Protein AF-A0A3D1IV56-F1 (afdb_monomer)

Mean predicted aligned error: 5.35 Å

Structure (mmCIF, N/CA/C/O backbone):
data_AF-A0A3D1IV56-F1
#
_entry.id   AF-A0A3D1IV56-F1
#
loop_
_atom_site.group_PDB
_atom_site.id
_atom_site.type_symbol
_atom_site.label_atom_id
_atom_site.label_alt_id
_atom_site.label_comp_id
_atom_site.label_asym_id
_atom_site.label_entity_id
_atom_site.label_seq_id
_atom_site.pdbx_PDB_ins_code
_atom_site.Cartn_x
_atom_site.Cartn_y
_atom_site.Cartn_z
_atom_site.occupancy
_atom_site.B_iso_or_equiv
_atom_site.auth_seq_id
_atom_site.auth_comp_id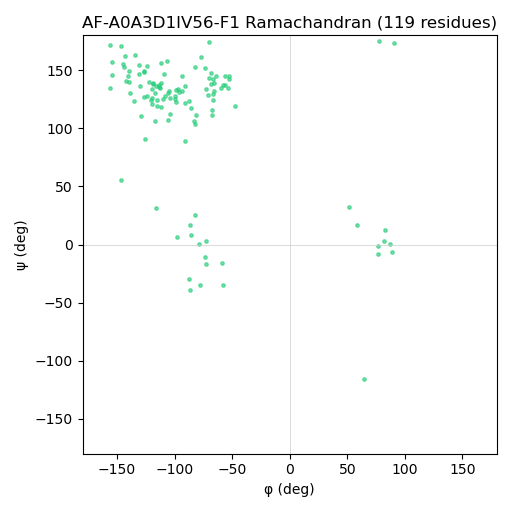
_atom_site.auth_asym_id
_atom_site.auth_atom_id
_atom_site.pdbx_PDB_model_num
ATOM 1 N N . MET A 1 1 ? -11.682 -3.516 -6.345 1.00 72.88 1 MET A N 1
ATOM 2 C CA . MET A 1 1 ? -12.094 -2.778 -7.559 1.00 72.88 1 MET A CA 1
ATOM 3 C C . MET A 1 1 ? -10.956 -1.843 -7.933 1.00 72.88 1 MET A C 1
ATOM 5 O O . MET A 1 1 ? -10.402 -1.213 -7.036 1.00 72.88 1 MET A O 1
ATOM 9 N N . GLU A 1 2 ? -10.577 -1.783 -9.209 1.00 82.88 2 GLU A N 1
ATOM 10 C CA . GLU A 1 2 ? -9.562 -0.844 -9.704 1.00 82.88 2 GLU A CA 1
ATOM 11 C C . GLU A 1 2 ? -10.246 0.288 -10.474 1.00 82.88 2 GLU A C 1
ATOM 13 O O . GLU A 1 2 ? -11.123 0.043 -11.303 1.00 82.88 2 GLU A O 1
ATOM 18 N N . ILE A 1 3 ? -9.869 1.526 -10.168 1.00 87.44 3 ILE A N 1
ATOM 19 C CA . ILE A 1 3 ? -10.359 2.738 -10.822 1.00 87.44 3 ILE A CA 1
ATOM 20 C C . ILE A 1 3 ? -9.190 3.367 -11.574 1.00 87.44 3 ILE A C 1
ATOM 22 O O . ILE A 1 3 ? -8.098 3.513 -11.026 1.00 87.44 3 ILE A O 1
ATOM 26 N N . ARG A 1 4 ? -9.438 3.790 -12.815 1.00 86.62 4 ARG A N 1
ATOM 27 C CA . ARG A 1 4 ? -8.467 4.509 -13.641 1.00 86.62 4 ARG A CA 1
ATOM 28 C C . ARG A 1 4 ? -8.864 5.977 -13.781 1.00 86.62 4 ARG A C 1
ATOM 30 O O . ARG A 1 4 ? -9.973 6.285 -14.209 1.00 86.62 4 ARG A O 1
ATOM 37 N N . SER A 1 5 ? -7.931 6.872 -13.473 1.00 85.69 5 SER A N 1
ATOM 38 C CA . SER A 1 5 ? -8.038 8.322 -13.654 1.00 85.69 5 SER A CA 1
ATOM 39 C C . SER A 1 5 ? -6.842 8.811 -14.473 1.00 85.69 5 SER A C 1
ATOM 41 O O . SER A 1 5 ? -5.762 9.078 -13.947 1.00 85.69 5 SER A O 1
ATOM 43 N N . GLY A 1 6 ? -6.993 8.841 -15.800 1.00 87.12 6 GLY A N 1
ATOM 44 C CA . GLY A 1 6 ? -5.877 9.108 -16.713 1.00 87.12 6 GLY A CA 1
ATOM 45 C C . GLY A 1 6 ? -4.812 8.005 -16.655 1.00 87.12 6 GLY A C 1
ATOM 46 O O . GLY A 1 6 ? -5.090 6.862 -17.027 1.00 87.12 6 GLY A O 1
ATOM 47 N N . SER A 1 7 ? -3.601 8.361 -16.215 1.00 85.62 7 SER A N 1
ATOM 48 C CA . SER A 1 7 ? -2.475 7.446 -15.955 1.00 85.62 7 SER A CA 1
ATOM 49 C C . SER A 1 7 ? -2.328 7.052 -14.476 1.00 85.62 7 SER A C 1
ATOM 51 O O . SER A 1 7 ? -1.354 6.397 -14.098 1.00 85.62 7 SER A O 1
ATOM 53 N N . ILE A 1 8 ? -3.278 7.459 -13.631 1.00 89.25 8 ILE A N 1
ATOM 54 C CA . ILE A 1 8 ? -3.345 7.069 -12.224 1.00 89.25 8 ILE A CA 1
ATOM 55 C C . ILE A 1 8 ? -4.307 5.895 -12.071 1.00 89.25 8 ILE A C 1
ATOM 57 O O . ILE A 1 8 ? -5.429 5.915 -12.582 1.00 89.25 8 ILE A O 1
ATOM 61 N N . TYR A 1 9 ? -3.862 4.899 -11.324 1.00 90.19 9 TYR A N 1
ATOM 62 C CA . TYR A 1 9 ? -4.594 3.703 -10.957 1.00 90.19 9 TYR A CA 1
ATOM 63 C C . TYR A 1 9 ? -4.834 3.713 -9.454 1.00 90.19 9 TYR A C 1
ATOM 65 O O . TYR A 1 9 ? -3.953 4.074 -8.672 1.00 90.19 9 TYR A O 1
ATOM 73 N N . ILE A 1 10 ? -6.048 3.348 -9.057 1.00 93.00 10 ILE A N 1
ATOM 74 C CA . ILE A 1 10 ? -6.488 3.338 -7.666 1.00 93.00 10 ILE A CA 1
ATOM 75 C C . ILE A 1 10 ? -7.101 1.972 -7.388 1.00 93.00 10 ILE A C 1
ATOM 77 O O . ILE A 1 10 ? -8.186 1.657 -7.880 1.00 93.00 10 ILE A O 1
ATOM 81 N N . ARG A 1 11 ? -6.424 1.165 -6.573 1.00 91.56 11 ARG A N 1
ATOM 82 C CA . ARG A 1 11 ? -6.941 -0.111 -6.079 1.00 91.56 11 ARG A CA 1
ATOM 83 C C . ARG A 1 11 ? -7.381 0.054 -4.634 1.00 91.56 11 ARG A C 1
ATOM 85 O O . ARG A 1 11 ? -6.556 0.256 -3.751 1.00 91.56 11 ARG A O 1
ATOM 92 N N . GLN A 1 12 ? -8.682 -0.039 -4.401 1.00 92.62 12 GLN A N 1
ATOM 93 C CA . GLN A 1 12 ? -9.279 0.139 -3.077 1.00 92.62 12 GLN A CA 1
ATOM 94 C C . GLN A 1 12 ? -9.749 -1.185 -2.474 1.00 92.62 12 GLN A C 1
ATOM 96 O O . GLN A 1 12 ? -10.027 -2.140 -3.208 1.00 92.62 12 GLN A O 1
ATOM 101 N N . ALA A 1 13 ? -9.871 -1.217 -1.145 1.00 91.31 13 ALA A N 1
ATOM 102 C CA . ALA A 1 13 ? -10.592 -2.281 -0.454 1.00 91.31 13 ALA A CA 1
ATOM 103 C C . ALA A 1 13 ? -12.032 -2.382 -0.993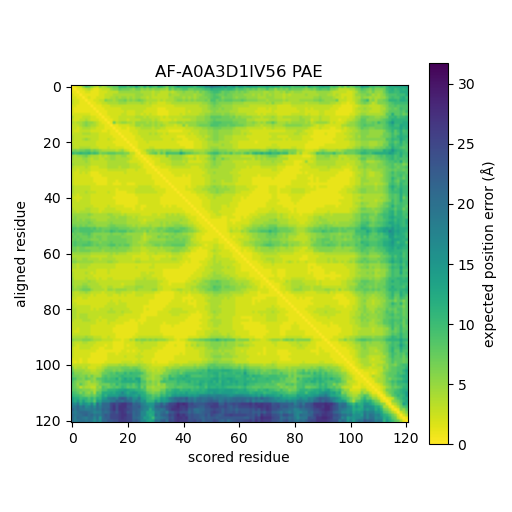 1.00 91.31 13 ALA A C 1
ATOM 105 O O . ALA A 1 13 ? -12.692 -1.368 -1.217 1.00 91.31 13 ALA A O 1
ATOM 106 N N . ASP A 1 14 ? -12.520 -3.605 -1.212 1.00 87.38 14 ASP A N 1
ATOM 107 C CA . ASP A 1 14 ? -13.845 -3.833 -1.814 1.00 87.38 14 ASP A CA 1
ATOM 108 C C . ASP A 1 14 ? -15.013 -3.516 -0.865 1.00 87.38 14 ASP A C 1
ATOM 110 O O . ASP A 1 14 ? -16.154 -3.378 -1.297 1.00 87.38 14 ASP A O 1
ATOM 114 N N . HIS A 1 15 ? -14.734 -3.421 0.432 1.00 92.75 15 HIS A N 1
ATOM 115 C CA . HIS A 1 15 ? -15.684 -3.134 1.501 1.00 92.75 15 HIS A CA 1
ATOM 116 C C . HIS A 1 15 ? -14.937 -2.525 2.697 1.00 92.75 15 HIS A C 1
ATOM 118 O O . HIS A 1 15 ? -13.703 -2.480 2.715 1.00 92.75 15 HIS A O 1
ATOM 124 N N . LEU A 1 16 ? -15.686 -2.050 3.697 1.00 95.88 16 LEU A N 1
ATOM 125 C CA . LEU A 1 16 ? -15.105 -1.686 4.987 1.00 95.88 16 LEU A CA 1
ATOM 126 C C . LEU A 1 16 ? -14.570 -2.938 5.675 1.00 95.88 16 LEU A C 1
ATOM 128 O O . LEU A 1 16 ? -15.256 -3.951 5.756 1.00 95.88 16 LEU A O 1
ATOM 132 N N . LEU A 1 17 ? -13.345 -2.840 6.163 1.00 97.19 17 LEU A N 1
ATOM 133 C CA . LEU A 1 17 ? -12.614 -3.928 6.785 1.00 97.19 17 LEU A CA 1
ATOM 134 C C . LEU A 1 17 ? -12.819 -3.885 8.295 1.00 97.19 17 LEU A C 1
ATOM 136 O O . LEU A 1 17 ? -12.878 -2.804 8.882 1.00 97.19 17 LEU A O 1
ATOM 140 N N . ASP A 1 18 ? -12.884 -5.057 8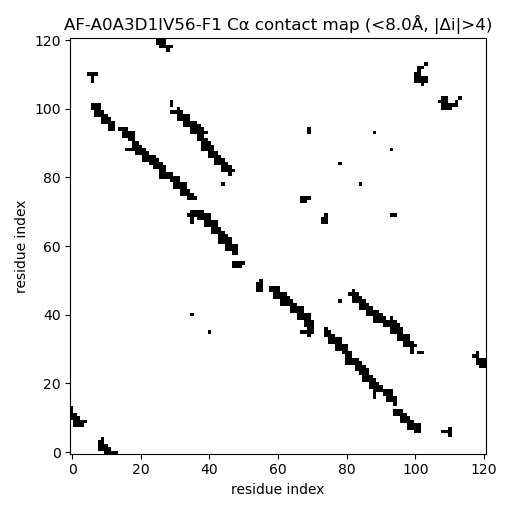.915 1.00 98.00 18 ASP A N 1
ATOM 141 C CA . ASP A 1 18 ? -13.039 -5.187 10.360 1.00 98.00 18 ASP A CA 1
ATOM 142 C C . ASP A 1 18 ? -11.704 -5.051 11.101 1.00 98.00 18 ASP A C 1
ATOM 144 O O . ASP A 1 18 ? -10.631 -5.374 10.585 1.00 98.00 18 ASP A O 1
ATOM 148 N N . THR A 1 19 ? -11.765 -4.602 12.356 1.00 98.31 19 THR A N 1
ATOM 149 C CA . THR A 1 19 ? -10.590 -4.553 13.236 1.00 98.31 19 THR A CA 1
ATOM 150 C C . THR A 1 19 ? -9.902 -5.918 13.323 1.00 98.31 19 THR A C 1
ATOM 152 O O . THR A 1 19 ? -10.548 -6.949 13.490 1.00 98.31 19 THR A O 1
ATOM 155 N N . GLY A 1 20 ? -8.575 -5.918 13.219 1.00 97.94 20 GLY A N 1
ATOM 156 C CA . GLY A 1 20 ? -7.748 -7.116 13.128 1.00 97.94 20 GLY A CA 1
ATOM 157 C C . GLY A 1 20 ? -7.529 -7.613 11.699 1.00 97.94 20 GLY A C 1
ATOM 158 O O . GLY A 1 20 ? -6.723 -8.520 11.511 1.00 97.94 20 GLY A O 1
ATOM 159 N N . HIS A 1 21 ? -8.184 -7.029 10.686 1.00 97.81 21 HIS A N 1
ATOM 160 C CA . HIS A 1 21 ? -7.924 -7.380 9.292 1.00 97.81 21 HIS A CA 1
ATOM 161 C C . HIS A 1 21 ? -6.460 -7.114 8.920 1.00 97.81 21 HIS A C 1
ATOM 163 O O . HIS A 1 21 ? -5.908 -6.046 9.208 1.00 97.81 21 HIS A O 1
ATOM 169 N N . VAL A 1 22 ? -5.852 -8.086 8.236 1.00 97.00 22 VAL A N 1
ATOM 170 C CA . VAL A 1 22 ? -4.473 -8.020 7.755 1.00 97.00 22 VAL A CA 1
ATOM 171 C C . VAL A 1 22 ? -4.466 -8.142 6.240 1.00 97.00 22 VAL A C 1
ATOM 173 O O . VAL A 1 22 ? -4.886 -9.154 5.680 1.00 97.00 22 VAL A O 1
ATOM 176 N N . VAL A 1 23 ? -3.923 -7.124 5.580 1.00 93.44 23 VAL A N 1
ATOM 177 C CA . VAL A 1 23 ? -3.487 -7.234 4.190 1.00 93.44 23 VAL A CA 1
ATOM 178 C C . VAL A 1 23 ? -2.104 -7.861 4.223 1.00 93.44 23 VAL A C 1
ATOM 180 O O . VAL A 1 23 ? -1.130 -7.208 4.610 1.00 93.44 23 VAL A O 1
ATOM 183 N N . ASN A 1 24 ? -2.050 -9.150 3.886 1.00 89.25 24 ASN A N 1
ATOM 184 C CA . ASN A 1 24 ? -0.824 -9.937 3.951 1.00 89.25 24 ASN A CA 1
ATOM 185 C C . ASN A 1 24 ? 0.296 -9.296 3.128 1.00 89.25 24 ASN A C 1
ATOM 187 O O . ASN A 1 24 ? 0.054 -8.704 2.072 1.00 89.25 24 ASN A O 1
ATOM 191 N N . GLY A 1 25 ? 1.517 -9.444 3.645 1.00 82.69 25 GLY A N 1
ATOM 192 C CA . GLY A 1 25 ? 2.727 -8.900 3.052 1.00 82.69 25 GLY A CA 1
ATOM 193 C C . GLY A 1 25 ? 2.817 -9.189 1.559 1.00 82.69 25 GLY A C 1
ATOM 194 O O . GLY A 1 25 ? 2.886 -10.353 1.172 1.00 82.69 25 GLY A O 1
ATOM 195 N N . HIS A 1 26 ? 2.857 -8.134 0.748 1.00 86.69 26 HIS A N 1
ATOM 196 C CA . HIS A 1 26 ? 3.094 -8.219 -0.692 1.00 86.69 26 HIS A CA 1
ATOM 197 C C . HIS A 1 26 ? 4.110 -7.163 -1.144 1.00 86.69 26 HIS A C 1
ATOM 199 O O . HIS A 1 26 ? 4.419 -6.217 -0.408 1.00 86.69 26 HIS A O 1
ATOM 205 N N . LYS A 1 27 ? 4.667 -7.352 -2.343 1.00 88.06 27 LYS A N 1
ATOM 206 C CA . LYS A 1 27 ? 5.658 -6.465 -2.957 1.00 88.06 27 LYS A CA 1
ATOM 207 C C . LYS A 1 27 ? 5.203 -6.047 -4.354 1.00 88.06 27 LYS A C 1
ATOM 209 O O . LYS A 1 27 ? 4.536 -6.797 -5.062 1.00 88.06 27 LYS A O 1
ATOM 214 N N . HIS A 1 28 ? 5.600 -4.845 -4.753 1.00 84.62 28 HIS A N 1
ATOM 215 C CA . HIS A 1 28 ? 5.430 -4.341 -6.112 1.00 84.62 28 HIS A CA 1
ATOM 216 C C . HIS A 1 28 ? 6.781 -3.934 -6.679 1.00 84.62 28 HIS A C 1
ATOM 218 O O . HIS A 1 28 ? 7.667 -3.526 -5.935 1.00 84.62 28 HIS A O 1
ATOM 224 N N . ASN A 1 29 ? 6.909 -3.971 -7.998 1.00 83.06 29 ASN A N 1
ATOM 225 C CA . ASN A 1 29 ? 8.051 -3.427 -8.733 1.00 83.06 29 ASN A CA 1
ATOM 226 C C . ASN A 1 29 ? 7.880 -1.929 -9.066 1.00 83.06 29 ASN A C 1
ATOM 228 O O . ASN A 1 29 ? 8.545 -1.405 -9.956 1.00 83.06 29 ASN A O 1
ATOM 232 N N . PHE A 1 30 ? 6.950 -1.246 -8.398 1.00 84.62 30 PHE A N 1
ATOM 233 C CA . PHE A 1 30 ? 6.684 0.178 -8.556 1.00 84.62 30 PHE A CA 1
ATOM 234 C C . PHE A 1 30 ? 6.414 0.825 -7.200 1.00 84.62 30 PHE A C 1
ATOM 236 O O . PHE A 1 30 ? 5.846 0.203 -6.298 1.00 84.62 30 PHE A O 1
ATOM 243 N N . ASP A 1 31 ? 6.781 2.100 -7.088 1.00 90.56 31 ASP A N 1
ATOM 244 C CA . ASP A 1 31 ? 6.369 2.931 -5.965 1.00 90.56 31 ASP A CA 1
ATOM 245 C C . ASP A 1 31 ? 4.860 3.156 -6.015 1.00 90.56 31 ASP A C 1
ATOM 247 O O . ASP A 1 31 ? 4.277 3.384 -7.082 1.00 90.56 31 ASP A O 1
ATOM 251 N N . HIS A 1 32 ? 4.224 3.171 -4.850 1.00 93.69 32 HIS A N 1
ATOM 252 C CA . HIS A 1 32 ? 2.831 3.574 -4.742 1.00 93.69 32 HIS A CA 1
ATOM 253 C C . HIS A 1 32 ? 2.569 4.314 -3.437 1.00 93.69 32 HIS A C 1
ATOM 255 O O . HIS A 1 32 ? 3.265 4.152 -2.438 1.00 93.69 32 HIS A O 1
ATOM 261 N N . THR A 1 33 ? 1.530 5.140 -3.440 1.00 96.94 33 THR A N 1
ATOM 262 C CA . THR A 1 33 ? 1.033 5.769 -2.218 1.00 96.94 33 THR A CA 1
ATOM 263 C C . THR A 1 33 ? -0.175 5.001 -1.724 1.00 96.94 33 THR A C 1
ATOM 265 O O . THR A 1 33 ? -1.150 4.848 -2.453 1.00 96.94 33 THR A O 1
ATOM 268 N N . THR A 1 34 ? -0.149 4.558 -0.474 1.00 97.19 34 THR A N 1
ATOM 269 C CA . THR A 1 34 ? -1.354 4.071 0.195 1.00 97.19 34 THR A CA 1
ATOM 270 C C . THR A 1 34 ? -2.026 5.224 0.927 1.00 97.19 34 THR A C 1
ATOM 272 O O . THR A 1 34 ? -1.421 5.870 1.782 1.00 97.19 34 THR A O 1
ATOM 275 N N . PHE A 1 35 ? -3.281 5.483 0.581 1.00 97.94 35 PHE A N 1
ATOM 276 C CA . PHE A 1 35 ? -4.185 6.357 1.315 1.00 97.94 35 PHE A CA 1
ATOM 277 C C . PHE A 1 35 ? -5.019 5.532 2.297 1.00 97.94 35 PHE A C 1
ATOM 279 O O . PHE A 1 35 ? -5.607 4.521 1.915 1.00 97.94 35 PHE A O 1
ATOM 286 N N . PHE A 1 36 ? -5.113 5.983 3.544 1.00 98.19 36 PHE A N 1
ATOM 287 C CA . PHE A 1 36 ? -5.927 5.372 4.592 1.00 98.19 36 PHE A CA 1
ATOM 288 C C . PHE A 1 36 ? -7.163 6.241 4.842 1.00 98.19 36 PHE A C 1
ATOM 290 O O . PHE A 1 36 ? -7.082 7.314 5.437 1.00 98.19 36 PHE A O 1
ATOM 297 N N . GLY A 1 37 ? -8.335 5.789 4.399 1.00 97.88 37 GLY A N 1
ATOM 298 C CA . GLY A 1 37 ? -9.563 6.584 4.494 1.00 97.88 37 GLY A CA 1
ATOM 299 C C . GLY A 1 37 ? -10.180 6.587 5.893 1.00 97.88 37 GLY A C 1
ATOM 300 O O . GLY A 1 37 ? -10.718 7.600 6.330 1.00 97.88 37 GLY A O 1
ATOM 301 N N . GLN A 1 38 ? -10.072 5.474 6.619 1.00 98.19 38 GLN A N 1
ATOM 302 C CA . GLN A 1 38 ? -10.702 5.285 7.929 1.00 98.19 38 GLN A CA 1
ATOM 303 C C . GLN A 1 38 ? -9.940 4.250 8.763 1.00 98.19 38 GLN A C 1
ATOM 305 O O . GLN A 1 38 ? -9.263 3.401 8.191 1.00 98.19 38 GLN A O 1
ATOM 310 N N . GLY A 1 39 ? -10.081 4.292 10.091 1.00 98.12 39 GLY A N 1
ATOM 311 C CA . GLY A 1 39 ? -9.506 3.315 11.026 1.00 98.12 39 GLY A CA 1
ATOM 312 C C . GLY A 1 39 ? -8.110 3.692 11.529 1.00 98.12 39 GLY A C 1
ATOM 313 O O . GLY A 1 39 ? -7.526 4.682 11.088 1.00 98.12 39 GLY A O 1
ATOM 314 N N . LEU A 1 40 ? -7.572 2.934 12.486 1.00 98.62 40 LEU A N 1
ATOM 315 C CA . LEU A 1 40 ? -6.161 3.018 12.884 1.00 98.62 40 LEU A CA 1
ATOM 316 C C . LEU A 1 40 ? -5.375 1.906 12.208 1.00 98.62 40 LEU A C 1
ATOM 318 O O . LEU A 1 40 ? -5.673 0.741 12.427 1.00 98.62 40 LEU A O 1
ATOM 322 N N . TRP A 1 41 ? -4.348 2.240 11.444 1.00 98.50 41 TRP A N 1
ATOM 323 C CA . TRP A 1 41 ? -3.565 1.263 10.698 1.00 98.50 41 TRP A CA 1
ATOM 324 C C . TRP A 1 41 ? -2.154 1.170 11.238 1.00 98.50 41 TRP A C 1
ATOM 326 O O . TRP A 1 41 ? -1.512 2.195 11.435 1.00 98.50 41 TRP A O 1
ATOM 336 N N . LYS A 1 42 ? -1.649 -0.048 11.410 1.00 98.44 42 LYS A N 1
ATOM 337 C CA . LYS A 1 42 ? -0.218 -0.322 11.492 1.00 98.44 42 LYS A CA 1
ATOM 338 C C . LYS A 1 42 ? 0.271 -0.740 10.115 1.00 98.44 42 LYS A C 1
ATOM 340 O O . LYS A 1 42 ? -0.319 -1.621 9.493 1.00 98.44 42 LYS A O 1
ATOM 345 N N . VAL A 1 43 ? 1.361 -0.135 9.674 1.00 98.00 43 VAL A N 1
ATOM 346 C CA . VAL A 1 43 ? 2.060 -0.504 8.449 1.00 98.00 43 VAL A CA 1
ATOM 347 C C . VAL A 1 43 ? 3.472 -0.925 8.797 1.00 98.00 43 VAL A C 1
ATOM 349 O O . VAL A 1 43 ? 4.204 -0.173 9.439 1.00 98.00 43 VAL A O 1
ATOM 352 N N . GLU A 1 44 ? 3.848 -2.119 8.362 1.00 97.94 44 GLU A N 1
ATOM 353 C CA . GLU A 1 44 ? 5.195 -2.661 8.519 1.00 97.94 44 GLU A CA 1
ATOM 354 C C . GLU A 1 44 ? 5.817 -2.835 7.139 1.00 97.94 44 GLU A C 1
ATOM 356 O O . GLU A 1 44 ? 5.241 -3.521 6.296 1.00 97.94 44 GLU A O 1
ATOM 361 N N . CYS A 1 45 ? 6.986 -2.231 6.921 1.00 96.81 45 CYS A N 1
ATOM 362 C CA . CYS A 1 45 ? 7.750 -2.345 5.682 1.00 96.81 45 CYS A CA 1
ATOM 363 C C . CYS A 1 45 ? 9.045 -3.116 5.930 1.00 96.81 45 CYS A C 1
ATOM 365 O O . CYS A 1 45 ? 9.746 -2.884 6.921 1.00 96.81 45 CYS A O 1
ATOM 367 N N . PHE A 1 46 ? 9.393 -3.991 4.995 1.00 96.44 46 PHE A N 1
ATOM 368 C CA . PHE A 1 46 ? 10.534 -4.885 5.080 1.00 96.44 46 PHE A CA 1
ATOM 369 C C . PHE A 1 46 ? 11.381 -4.822 3.807 1.00 96.44 46 PHE A C 1
ATOM 371 O O . PHE A 1 46 ? 10.864 -4.632 2.704 1.00 96.44 46 PHE A O 1
ATOM 378 N N . GLY A 1 47 ? 12.687 -4.998 3.982 1.00 93.69 47 GLY A N 1
ATOM 379 C CA . GLY A 1 47 ? 13.666 -5.127 2.911 1.00 93.69 47 GLY A CA 1
ATOM 380 C C . GLY A 1 47 ? 14.253 -6.530 2.864 1.00 93.69 47 GLY A C 1
ATOM 381 O O . GLY A 1 47 ? 14.265 -7.241 3.873 1.00 93.69 47 GLY A O 1
ATOM 382 N N . ASP A 1 48 ? 14.753 -6.895 1.689 1.00 93.62 48 ASP A N 1
ATOM 383 C CA . ASP A 1 48 ? 15.479 -8.142 1.474 1.00 93.62 48 ASP A CA 1
ATOM 384 C C . ASP A 1 48 ? 16.854 -8.092 2.166 1.00 93.62 48 ASP A C 1
ATOM 386 O O . ASP A 1 48 ? 17.503 -7.042 2.224 1.00 93.62 48 ASP A O 1
ATOM 390 N N . VAL A 1 49 ? 17.288 -9.230 2.710 1.00 93.56 49 VAL A N 1
ATOM 391 C CA . VAL A 1 49 ? 18.637 -9.407 3.269 1.00 93.56 49 VAL A CA 1
ATOM 392 C C . VAL A 1 49 ? 19.559 -9.923 2.170 1.00 93.56 49 VAL A C 1
ATOM 394 O O . VAL A 1 49 ? 19.174 -10.816 1.419 1.00 93.56 49 VAL A O 1
ATOM 397 N N . TYR A 1 50 ? 20.772 -9.373 2.089 1.00 92.75 50 TYR A N 1
ATOM 398 C CA . TYR A 1 50 ? 21.771 -9.771 1.101 1.00 92.75 50 TYR A CA 1
ATOM 399 C C . TYR A 1 50 ? 23.010 -10.352 1.780 1.00 92.75 50 TYR A C 1
ATOM 401 O O . TYR A 1 50 ? 23.602 -9.710 2.646 1.00 92.75 50 TYR A O 1
ATOM 409 N N . GLU A 1 51 ? 23.447 -11.521 1.321 1.00 95.56 51 GLU A N 1
ATOM 410 C CA . GLU A 1 51 ? 24.726 -12.129 1.687 1.00 95.56 51 GLU A CA 1
ATOM 411 C C . GLU A 1 51 ? 25.521 -12.414 0.413 1.00 95.56 51 GLU A C 1
ATOM 413 O O . GLU A 1 51 ? 25.017 -13.013 -0.535 1.00 95.56 51 GLU A O 1
ATOM 418 N N . ASN A 1 52 ? 26.770 -11.940 0.361 1.00 94.88 52 ASN A N 1
ATOM 419 C CA . ASN A 1 52 ? 27.651 -12.082 -0.806 1.00 94.88 52 ASN A CA 1
ATOM 420 C C . ASN A 1 52 ? 27.017 -11.617 -2.137 1.00 94.88 52 ASN A C 1
ATOM 422 O O . ASN A 1 52 ? 27.307 -12.164 -3.197 1.00 94.88 52 ASN A O 1
ATOM 426 N N . GLY A 1 53 ? 26.147 -10.602 -2.082 1.00 91.69 53 GLY A N 1
ATOM 427 C CA . GLY A 1 53 ? 25.468 -10.041 -3.255 1.00 91.69 53 GLY A CA 1
ATOM 428 C C . GLY A 1 53 ? 24.229 -10.809 -3.729 1.00 91.69 53 GLY A C 1
ATOM 429 O O . GLY A 1 53 ? 23.631 -10.404 -4.721 1.00 91.69 53 GLY A O 1
ATOM 430 N N . ALA A 1 54 ? 23.811 -11.869 -3.033 1.00 91.56 54 ALA A N 1
ATOM 431 C CA . ALA A 1 54 ? 22.580 -12.605 -3.317 1.00 91.56 54 ALA A CA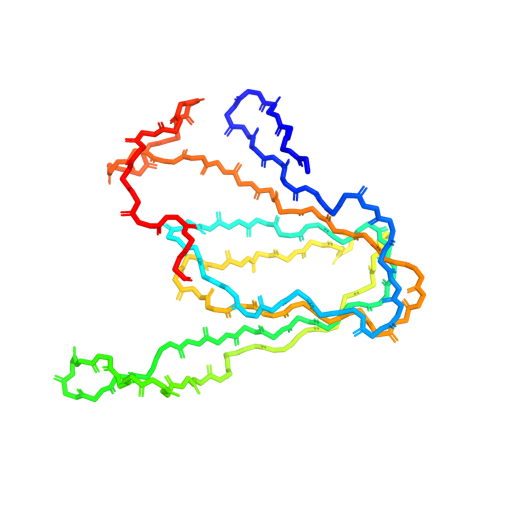 1
ATOM 432 C C . ALA A 1 54 ? 21.526 -12.363 -2.227 1.00 91.56 54 ALA A C 1
ATOM 434 O O . ALA A 1 54 ? 21.871 -12.206 -1.056 1.00 91.56 54 ALA A O 1
ATOM 435 N N . VAL A 1 55 ? 20.244 -12.351 -2.609 1.00 90.62 55 VAL A N 1
ATOM 436 C CA . VAL A 1 55 ? 19.129 -12.302 -1.650 1.00 90.62 55 VAL A CA 1
ATOM 437 C C . VAL A 1 55 ? 19.096 -13.605 -0.855 1.00 90.62 55 VAL A C 1
ATOM 439 O O . VAL A 1 55 ? 19.086 -14.690 -1.436 1.00 90.62 55 VAL A O 1
ATOM 442 N N . VAL A 1 56 ? 19.041 -13.498 0.471 1.00 94.12 56 VAL A N 1
ATOM 443 C CA . VAL A 1 56 ? 18.841 -14.642 1.361 1.00 94.12 56 VAL A CA 1
ATOM 444 C C . VAL A 1 56 ? 17.348 -14.938 1.447 1.00 94.12 56 VAL A C 1
ATOM 446 O O . VAL A 1 56 ? 16.580 -14.199 2.066 1.00 94.12 56 VAL A O 1
ATOM 449 N N . GLU A 1 57 ? 16.920 -16.019 0.800 1.00 90.31 57 GLU A N 1
ATOM 450 C CA . GLU A 1 57 ? 15.510 -16.399 0.746 1.00 90.31 57 GLU A CA 1
ATOM 451 C C . GLU A 1 57 ? 14.919 -16.610 2.151 1.00 90.31 57 GLU A C 1
ATOM 453 O O . GLU A 1 57 ? 15.542 -17.184 3.045 1.00 90.31 57 GLU A O 1
ATOM 458 N N . GLY A 1 58 ? 13.702 -16.105 2.363 1.00 87.62 58 GLY A N 1
ATOM 459 C CA . GLY A 1 58 ? 13.000 -16.195 3.646 1.00 87.62 58 GLY A CA 1
ATOM 460 C C . GLY A 1 58 ? 13.497 -15.230 4.727 1.00 87.62 58 GLY A C 1
ATOM 461 O O . GLY A 1 58 ? 12.829 -15.095 5.753 1.00 87.62 58 GLY A O 1
ATOM 462 N N . GLN A 1 59 ? 14.605 -14.513 4.509 1.00 92.81 59 GLN A N 1
ATOM 463 C CA . GLN A 1 59 ? 15.085 -13.495 5.439 1.00 92.81 59 GLN A CA 1
ATOM 464 C C . GLN A 1 59 ? 14.683 -12.092 5.002 1.00 92.81 59 GLN A C 1
ATOM 466 O O . GLN A 1 59 ? 14.839 -11.687 3.851 1.00 92.81 59 GLN A O 1
ATOM 471 N N . ARG A 1 60 ? 14.163 -11.328 5.962 1.00 92.94 60 ARG A N 1
ATOM 472 C CA . ARG A 1 60 ? 13.754 -9.940 5.768 1.00 92.94 60 ARG A CA 1
ATOM 473 C C . ARG A 1 60 ? 14.128 -9.122 6.988 1.00 92.94 60 ARG A C 1
ATOM 475 O O . ARG A 1 60 ? 14.014 -9.593 8.118 1.00 92.94 60 ARG A O 1
ATOM 482 N N . VAL A 1 61 ? 14.506 -7.873 6.757 1.00 95.31 61 VAL A N 1
ATOM 483 C CA . VAL A 1 61 ? 14.728 -6.894 7.820 1.00 95.31 61 VAL A CA 1
ATOM 484 C C . VAL A 1 61 ? 13.569 -5.909 7.843 1.00 95.31 61 VAL A C 1
ATOM 486 O O . VAL A 1 61 ? 13.185 -5.367 6.807 1.00 95.31 61 VAL A O 1
ATOM 489 N N . LYS A 1 62 ? 12.987 -5.672 9.023 1.00 96.50 62 LYS A N 1
ATOM 490 C CA . LYS A 1 62 ? 11.998 -4.605 9.199 1.00 96.50 62 LYS A CA 1
ATOM 491 C C . LYS A 1 62 ? 12.711 -3.265 9.028 1.00 96.50 62 LYS A C 1
ATOM 493 O O . LYS A 1 62 ? 13.589 -2.928 9.815 1.00 96.50 62 LYS A O 1
ATOM 498 N N . LEU A 1 63 ? 12.331 -2.521 7.996 1.00 95.88 63 LEU A N 1
ATOM 499 C CA . LEU A 1 63 ? 12.893 -1.205 7.693 1.00 95.88 63 LEU A CA 1
ATOM 500 C C . LEU A 1 63 ? 12.153 -0.107 8.447 1.00 95.88 63 LEU A C 1
ATOM 502 O O . LEU A 1 63 ? 12.755 0.863 8.899 1.00 95.88 63 LEU A O 1
ATOM 506 N N . ARG A 1 64 ? 10.828 -0.245 8.548 1.00 95.81 64 ARG A N 1
ATOM 507 C CA . ARG A 1 64 ? 9.960 0.786 9.107 1.00 95.81 64 ARG A CA 1
ATOM 508 C C . ARG A 1 64 ? 8.689 0.178 9.677 1.00 95.81 64 ARG A C 1
ATOM 510 O O . ARG A 1 64 ? 8.137 -0.767 9.121 1.00 95.81 64 ARG A O 1
ATOM 517 N N . GLU A 1 65 ? 8.203 0.789 10.747 1.00 97.69 65 GLU A N 1
ATOM 518 C CA . GLU A 1 65 ? 6.863 0.582 11.281 1.00 97.69 65 GLU A CA 1
ATOM 519 C C . GLU A 1 65 ? 6.208 1.945 11.508 1.00 97.69 65 GLU A C 1
ATOM 521 O O . GLU A 1 65 ? 6.856 2.881 11.982 1.00 97.69 65 GLU A O 1
ATOM 526 N N . VAL A 1 66 ? 4.941 2.083 11.124 1.00 97.56 66 VAL A N 1
ATOM 527 C CA . VAL A 1 66 ? 4.179 3.328 11.280 1.00 97.56 66 VAL A CA 1
ATOM 528 C C . VAL A 1 66 ? 2.770 3.005 11.720 1.00 97.56 66 VAL A C 1
ATOM 530 O O . VAL A 1 66 ? 2.155 2.082 11.196 1.00 97.56 66 VAL A O 1
ATOM 533 N N . THR A 1 67 ? 2.236 3.813 12.631 1.00 98.19 67 THR A N 1
ATOM 534 C CA . THR A 1 67 ? 0.803 3.833 12.918 1.00 98.19 67 THR A CA 1
ATOM 535 C C . THR A 1 67 ? 0.169 5.075 12.287 1.00 98.19 67 THR A C 1
ATOM 537 O O . THR A 1 67 ? 0.640 6.187 12.517 1.00 98.19 67 THR A O 1
ATOM 540 N N . ILE A 1 68 ? -0.881 4.898 11.484 1.00 98.06 68 ILE A N 1
ATOM 541 C CA . ILE A 1 68 ? -1.545 5.953 10.708 1.00 98.06 68 ILE A CA 1
ATOM 542 C C . ILE A 1 68 ? -3.041 5.953 11.020 1.00 98.06 68 ILE A C 1
ATOM 544 O O . ILE A 1 68 ? -3.718 4.935 10.890 1.00 98.06 68 ILE A O 1
ATOM 548 N N . ARG A 1 69 ? -3.580 7.113 11.408 1.00 98.31 69 ARG A N 1
ATOM 549 C CA . ARG A 1 69 ? -5.027 7.314 11.553 1.00 98.31 69 ARG A CA 1
ATOM 550 C C . ARG A 1 69 ? -5.624 7.701 10.202 1.00 98.31 69 ARG A C 1
ATOM 552 O O . ARG A 1 69 ? -5.285 8.756 9.655 1.00 98.31 69 ARG A O 1
ATOM 559 N N . GLY A 1 70 ? -6.522 6.868 9.690 1.00 97.69 70 GLY A N 1
ATOM 560 C CA . GLY A 1 70 ? -7.254 7.139 8.464 1.00 97.69 70 GLY A CA 1
ATOM 561 C C . GLY A 1 70 ? -8.158 8.366 8.594 1.00 97.69 70 GLY A C 1
ATOM 562 O O . GLY A 1 70 ? -8.664 8.657 9.679 1.00 97.69 70 GLY A O 1
ATOM 563 N N . GLY A 1 71 ? -8.297 9.122 7.505 1.00 95.06 71 GLY A N 1
ATOM 564 C CA . GLY A 1 71 ? -9.055 10.379 7.474 1.00 95.06 71 GLY A CA 1
ATOM 565 C C . GLY A 1 71 ? -8.337 11.579 8.108 1.00 95.06 71 GLY A C 1
ATOM 566 O O . GLY A 1 71 ? -8.862 12.689 8.087 1.00 95.06 71 GLY A O 1
ATOM 567 N N . SER A 1 72 ? -7.128 11.393 8.651 1.00 96.06 72 SER A N 1
ATOM 568 C CA . SER A 1 72 ? -6.291 12.509 9.104 1.00 96.06 72 SER A CA 1
ATOM 569 C C . SER A 1 72 ? -5.620 13.232 7.919 1.00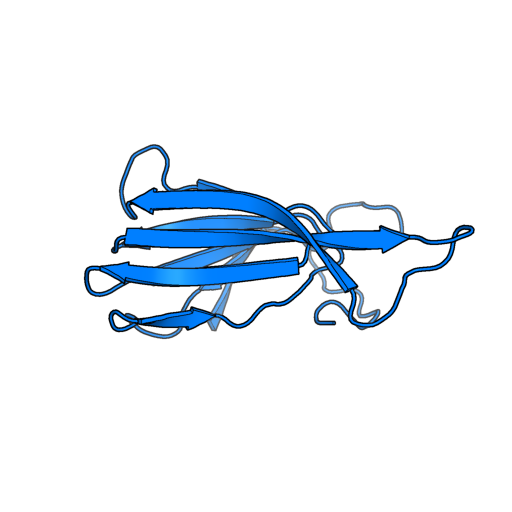 96.06 72 SER A C 1
ATOM 571 O O . SER A 1 72 ? -5.455 12.632 6.853 1.00 96.06 72 SER A O 1
ATOM 573 N N . PRO A 1 73 ? -5.140 14.481 8.089 1.00 95.31 73 PRO A N 1
ATOM 574 C CA . PRO A 1 73 ? -4.364 15.187 7.059 1.00 95.31 73 PRO A CA 1
ATOM 575 C C . PRO A 1 73 ? -3.069 14.474 6.626 1.00 95.31 73 PRO A C 1
ATOM 577 O O . PRO A 1 73 ? -2.503 14.804 5.589 1.00 95.31 73 PRO A O 1
ATOM 580 N N . HIS A 1 74 ? -2.602 13.493 7.406 1.00 94.00 74 HIS A N 1
ATOM 581 C CA . HIS A 1 74 ? -1.376 12.725 7.162 1.00 94.00 74 HIS A CA 1
ATOM 582 C C . HIS A 1 74 ? -1.666 11.236 6.921 1.00 94.00 74 HIS A C 1
ATOM 584 O O . HIS A 1 74 ? -0.871 10.368 7.266 1.00 94.00 74 HIS A O 1
ATOM 590 N N . SER A 1 75 ? -2.820 10.931 6.329 1.00 97.38 75 SER A N 1
ATOM 591 C CA . SER A 1 75 ? -3.290 9.567 6.055 1.00 97.38 75 SER A CA 1
ATOM 592 C C . SER A 1 75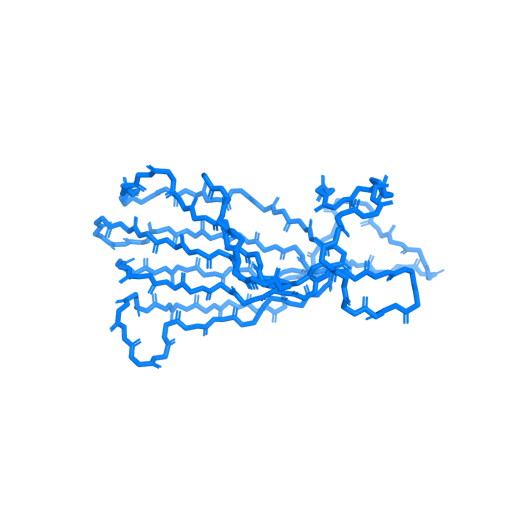 ? -2.713 8.947 4.774 1.00 97.38 75 SER A C 1
ATOM 594 O O . SER A 1 75 ? -3.309 8.045 4.192 1.00 97.38 75 SER A O 1
ATOM 596 N N . PHE A 1 76 ? -1.539 9.406 4.341 1.00 97.62 76 PHE A N 1
ATOM 597 C CA . PHE A 1 76 ? -0.848 8.917 3.152 1.00 97.62 76 PHE A CA 1
ATOM 598 C C . PHE A 1 76 ? 0.504 8.328 3.537 1.00 97.62 76 PHE A C 1
ATOM 600 O O . PHE A 1 76 ? 1.230 8.894 4.355 1.00 97.62 76 PHE A O 1
ATOM 607 N N . LEU A 1 77 ? 0.859 7.211 2.913 1.00 97.12 77 LEU A N 1
ATOM 608 C CA . LEU A 1 77 ? 2.153 6.572 3.083 1.00 97.12 77 LEU A CA 1
ATOM 609 C C . LEU A 1 77 ? 2.717 6.165 1.729 1.00 97.12 77 LEU A C 1
ATOM 611 O O . LEU A 1 77 ? 2.089 5.399 1.002 1.00 97.12 77 LEU A O 1
ATOM 615 N N . LEU A 1 78 ? 3.918 6.647 1.420 1.00 96.75 78 LEU A N 1
ATOM 616 C CA . LEU A 1 78 ? 4.706 6.116 0.316 1.00 96.75 78 LEU A CA 1
ATOM 617 C C . LEU A 1 78 ? 5.216 4.720 0.682 1.00 96.75 78 LEU A C 1
ATOM 619 O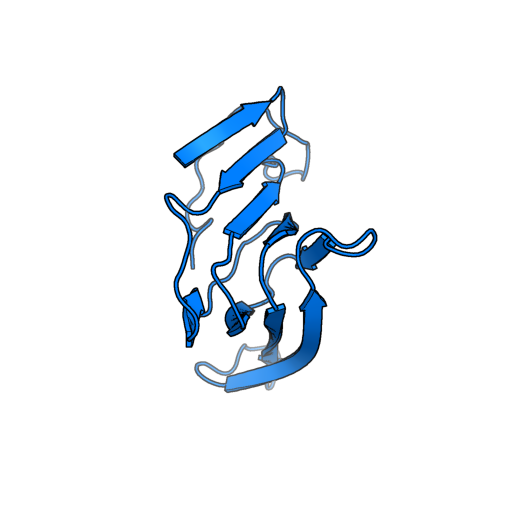 O . LEU A 1 78 ? 5.837 4.538 1.733 1.00 96.75 78 LEU A O 1
ATOM 623 N N . ILE A 1 79 ? 4.979 3.771 -0.212 1.00 95.31 79 ILE A N 1
ATOM 624 C CA . ILE A 1 79 ? 5.593 2.453 -0.224 1.00 95.31 79 ILE A CA 1
ATOM 625 C C . ILE A 1 79 ? 6.503 2.398 -1.447 1.00 95.31 79 ILE A C 1
ATOM 627 O O . ILE A 1 79 ? 6.045 2.559 -2.579 1.00 95.31 79 ILE A O 1
ATOM 631 N N . GLU A 1 80 ? 7.792 2.207 -1.197 1.00 93.44 80 GLU A N 1
ATOM 632 C CA . GLU A 1 80 ? 8.799 2.134 -2.251 1.00 93.44 80 GLU A CA 1
ATOM 633 C C . GLU A 1 80 ? 8.712 0.804 -3.011 1.00 93.44 80 GLU A C 1
ATOM 635 O O . GLU A 1 80 ? 8.327 -0.234 -2.456 1.00 93.44 80 GLU A O 1
ATOM 640 N N . ALA A 1 81 ? 9.126 0.840 -4.274 1.00 89.56 81 ALA A N 1
ATOM 641 C CA . ALA A 1 81 ? 9.328 -0.330 -5.103 1.00 89.56 81 ALA A CA 1
ATOM 642 C C . ALA A 1 81 ? 10.245 -1.339 -4.402 1.00 89.56 81 ALA A C 1
ATOM 644 O O . ALA A 1 81 ? 11.167 -1.002 -3.651 1.00 89.56 81 ALA A O 1
ATOM 645 N N . ASP A 1 82 ? 9.956 -2.610 -4.640 1.00 88.81 82 ASP A N 1
ATOM 646 C CA . ASP A 1 82 ? 10.659 -3.757 -4.089 1.00 88.81 82 ASP A CA 1
ATOM 647 C C . ASP A 1 82 ? 10.692 -3.825 -2.552 1.00 88.81 82 ASP A C 1
ATOM 649 O O . ASP A 1 82 ? 11.460 -4.599 -1.973 1.00 88.81 82 ASP A O 1
ATOM 653 N N . LYS A 1 83 ? 9.823 -3.076 -1.863 1.00 92.12 83 LYS A N 1
ATOM 654 C CA . LYS A 1 83 ? 9.611 -3.227 -0.421 1.00 92.12 83 LYS A CA 1
ATOM 655 C C . LYS A 1 83 ? 8.370 -4.055 -0.148 1.00 92.12 83 LYS A C 1
ATOM 657 O O . LYS A 1 83 ? 7.266 -3.785 -0.621 1.00 92.12 83 LYS A O 1
ATOM 662 N N . MET A 1 84 ? 8.566 -5.077 0.669 1.00 93.94 84 MET A N 1
ATOM 663 C CA . MET A 1 84 ? 7.483 -5.880 1.206 1.00 93.94 84 MET A CA 1
ATOM 664 C C . MET A 1 84 ? 6.752 -5.059 2.265 1.00 93.94 84 MET A C 1
ATOM 666 O O . MET A 1 84 ? 7.402 -4.476 3.131 1.00 93.94 84 MET A O 1
ATOM 670 N N . HIS A 1 85 ? 5.424 -5.026 2.240 1.00 95.31 85 HIS A N 1
ATOM 671 C CA . HIS A 1 85 ? 4.667 -4.257 3.223 1.00 95.31 85 HIS A CA 1
ATOM 672 C C . HIS A 1 85 ? 3.384 -4.965 3.651 1.00 95.31 85 HIS A C 1
ATOM 674 O O . HIS A 1 85 ? 2.710 -5.603 2.850 1.00 95.31 85 HIS A O 1
ATOM 680 N N . THR A 1 86 ? 3.075 -4.873 4.943 1.00 96.75 86 THR A N 1
ATOM 681 C CA . THR A 1 86 ? 1.880 -5.453 5.574 1.00 96.75 86 THR A CA 1
ATOM 682 C C . THR A 1 86 ? 1.052 -4.337 6.191 1.00 96.75 86 THR A C 1
ATOM 684 O O . THR A 1 86 ? 1.599 -3.479 6.886 1.00 96.75 86 THR A O 1
ATOM 687 N N . LEU A 1 87 ? -0.262 -4.363 5.964 1.00 97.38 87 LEU A N 1
ATOM 688 C CA . LEU A 1 87 ? -1.209 -3.418 6.560 1.00 97.38 87 LEU A CA 1
ATOM 689 C C . LEU A 1 87 ? -2.062 -4.168 7.582 1.00 97.38 87 LEU A C 1
ATOM 691 O O . LEU A 1 87 ? -2.690 -5.167 7.245 1.00 97.38 87 LEU A O 1
ATOM 695 N N . THR A 1 88 ? -2.099 -3.699 8.823 1.00 98.31 88 THR A N 1
ATOM 696 C CA . THR A 1 88 ? -2.955 -4.252 9.882 1.00 98.31 88 THR A CA 1
ATOM 697 C C . THR A 1 88 ? -3.900 -3.175 10.388 1.00 98.31 88 THR A C 1
ATOM 699 O O . THR A 1 88 ? -3.450 -2.125 10.845 1.00 98.31 88 THR A O 1
ATOM 702 N N . LEU A 1 89 ? -5.202 -3.439 10.354 1.00 98.56 89 LEU A N 1
ATOM 703 C CA . LEU A 1 89 ? -6.207 -2.558 10.937 1.00 98.56 89 LEU A CA 1
ATOM 704 C C . LEU A 1 89 ? -6.292 -2.808 12.449 1.00 98.56 89 LEU A C 1
ATOM 706 O O . LEU A 1 89 ? -6.728 -3.866 12.887 1.00 98.56 89 LEU A O 1
ATOM 710 N N . LEU A 1 90 ? -5.858 -1.841 13.251 1.00 98.62 90 LEU A N 1
ATOM 711 C CA . LEU A 1 90 ? -5.800 -1.924 14.711 1.00 98.62 90 LEU A CA 1
ATOM 712 C C . LEU A 1 90 ? -7.101 -1.503 15.402 1.00 98.62 90 LEU A C 1
ATOM 714 O O . LEU A 1 90 ? -7.370 -1.968 16.505 1.00 98.62 90 LEU A O 1
ATOM 718 N N . GLU A 1 91 ? -7.880 -0.600 14.801 1.00 98.50 91 GLU A N 1
ATOM 719 C CA . GLU A 1 91 ? -9.063 -0.023 15.451 1.00 98.50 91 GLU A CA 1
ATOM 720 C C . GLU A 1 91 ? -10.098 0.499 14.445 1.00 98.50 91 GLU A C 1
ATOM 722 O O . GLU A 1 91 ? -9.757 1.257 13.530 1.00 98.50 91 GLU A O 1
ATOM 727 N N . GLY A 1 92 ? -11.369 0.168 14.697 1.00 96.25 92 GLY A N 1
ATOM 728 C CA . GLY A 1 92 ? -12.541 0.626 13.952 1.00 96.25 92 GLY A CA 1
ATOM 729 C C . GLY A 1 92 ? -12.740 -0.095 12.616 1.00 96.25 92 GLY A C 1
ATOM 730 O O . GLY A 1 92 ? -11.898 -0.909 12.226 1.00 96.25 92 GLY A O 1
ATOM 731 N N . PRO A 1 93 ? -13.849 0.190 11.908 1.00 97.44 93 PRO A N 1
ATOM 732 C CA . PRO A 1 93 ? -13.949 -0.152 10.499 1.00 97.44 93 PRO A CA 1
ATOM 733 C C . PRO A 1 93 ? -12.923 0.670 9.717 1.00 97.44 93 PRO A C 1
ATOM 735 O O . PRO A 1 93 ? -12.721 1.857 9.995 1.00 97.44 93 PRO A O 1
ATOM 738 N N . GLY A 1 94 ? -12.266 0.045 8.750 1.00 97.62 94 GLY A N 1
ATOM 739 C CA . GLY A 1 94 ? -11.190 0.678 7.999 1.00 97.62 94 GLY A CA 1
ATOM 740 C C . GLY A 1 94 ? -11.342 0.529 6.498 1.00 97.62 94 GLY A C 1
ATOM 741 O O . GLY A 1 94 ? -11.944 -0.413 5.992 1.00 97.62 94 GLY A O 1
ATOM 742 N N . CYS A 1 95 ? -10.751 1.464 5.768 1.00 97.44 95 CYS A N 1
ATOM 743 C CA . CYS A 1 95 ? -10.584 1.366 4.327 1.00 97.44 95 CYS A CA 1
ATOM 744 C C . CYS A 1 95 ? -9.246 1.978 3.921 1.00 97.44 95 CYS A C 1
ATOM 746 O O . CYS A 1 95 ? -8.722 2.878 4.588 1.00 97.44 95 CYS A O 1
ATOM 748 N N . TYR A 1 96 ? -8.703 1.485 2.815 1.00 97.00 96 TYR A N 1
ATOM 749 C CA . TYR A 1 96 ? -7.488 2.003 2.208 1.00 97.00 96 TYR A CA 1
ATOM 750 C C . TYR A 1 96 ? -7.601 1.954 0.682 1.00 97.00 96 TYR A C 1
ATOM 752 O O . TYR A 1 96 ? -8.434 1.227 0.127 1.00 97.00 96 TYR A O 1
ATOM 760 N N . ALA A 1 97 ? -6.747 2.724 0.018 1.00 96.44 97 ALA A N 1
ATOM 761 C CA . ALA A 1 97 ? -6.551 2.668 -1.419 1.00 96.44 97 ALA A CA 1
ATOM 762 C C . ALA A 1 97 ? -5.065 2.787 -1.766 1.00 96.44 97 ALA A C 1
ATOM 764 O O . ALA A 1 97 ? -4.389 3.705 -1.307 1.00 96.44 97 ALA A O 1
ATOM 765 N N . CYS A 1 98 ? -4.570 1.880 -2.600 1.00 94.44 98 CYS A N 1
ATOM 766 C CA . CYS A 1 98 ? -3.249 1.962 -3.210 1.00 94.44 98 CYS A CA 1
ATOM 767 C C . CYS A 1 98 ? -3.358 2.772 -4.505 1.00 94.44 98 CYS A C 1
ATOM 769 O O . CYS A 1 98 ? -4.143 2.432 -5.391 1.00 94.44 98 CYS A O 1
ATOM 771 N N . ILE A 1 99 ? -2.577 3.843 -4.601 1.00 95.56 99 ILE A N 1
ATOM 772 C CA . ILE A 1 99 ? -2.567 4.801 -5.705 1.00 95.56 99 ILE A CA 1
ATOM 773 C C . ILE A 1 99 ? -1.205 4.714 -6.393 1.00 95.56 99 ILE A C 1
ATOM 775 O O . ILE A 1 99 ? -0.175 4.965 -5.763 1.00 95.56 99 ILE A O 1
ATOM 779 N N . TYR A 1 100 ? -1.193 4.365 -7.674 1.00 92.62 100 TYR A N 1
ATOM 780 C CA . TYR A 1 100 ? 0.029 4.161 -8.453 1.00 92.62 100 TYR A CA 1
ATOM 781 C C . TYR A 1 100 ? -0.148 4.572 -9.910 1.00 92.62 100 TYR A C 1
ATOM 783 O O . TYR A 1 100 ? -1.251 4.834 -10.384 1.00 92.62 100 TYR A O 1
ATOM 791 N N . SER A 1 101 ? 0.963 4.597 -10.634 1.00 89.12 101 SER A N 1
ATOM 792 C CA . SER A 1 101 ? 0.976 4.671 -12.090 1.00 89.12 101 SER A CA 1
ATOM 793 C C . SER A 1 101 ? 1.737 3.481 -12.637 1.00 89.12 101 SER A C 1
ATOM 795 O O . SER A 1 101 ? 2.787 3.118 -12.105 1.00 89.12 101 SER A O 1
ATOM 797 N N . HIS A 1 102 ? 1.239 2.899 -13.723 1.00 80.06 102 HIS A N 1
ATOM 798 C CA . HIS A 1 102 ? 2.044 1.958 -14.486 1.00 80.06 102 HIS A CA 1
ATOM 799 C C . HIS A 1 102 ? 3.192 2.684 -15.175 1.00 80.06 102 HIS A C 1
ATOM 801 O O . HIS A 1 102 ? 3.072 3.851 -15.567 1.00 80.06 102 HIS A O 1
ATOM 807 N N . ARG A 1 103 ? 4.306 1.970 -15.319 1.00 77.00 103 ARG A N 1
ATOM 808 C CA . ARG A 1 103 ? 5.503 2.459 -15.989 1.00 77.00 103 ARG A CA 1
ATOM 809 C C . ARG A 1 103 ? 5.942 1.490 -17.083 1.00 77.00 103 ARG A C 1
ATOM 811 O O . ARG A 1 103 ? 5.706 0.287 -16.975 1.00 77.00 103 ARG A O 1
ATOM 818 N N . THR A 1 104 ? 6.536 2.019 -18.147 1.00 72.38 104 THR A N 1
ATOM 819 C CA . THR A 1 104 ? 7.254 1.235 -19.156 1.00 72.38 104 THR A CA 1
ATOM 820 C C . THR A 1 104 ? 8.549 0.674 -18.560 1.00 72.38 104 THR A C 1
ATOM 822 O O . THR A 1 104 ? 8.918 1.005 -17.431 1.00 72.38 104 THR A O 1
ATOM 825 N N . HIS A 1 105 ? 9.260 -0.165 -19.320 1.00 68.75 105 HIS A N 1
ATOM 826 C CA . HIS A 1 105 ? 10.590 -0.641 -18.924 1.00 68.75 105 HIS A CA 1
ATOM 827 C C . HIS A 1 105 ? 11.577 0.514 -18.690 1.00 68.75 105 HIS A C 1
ATOM 829 O O . HIS A 1 105 ? 12.375 0.458 -17.759 1.00 68.75 105 HIS A O 1
ATOM 835 N N . ASP A 1 106 ? 11.455 1.585 -19.476 1.00 70.94 106 ASP A N 1
ATOM 836 C CA . ASP A 1 106 ? 12.290 2.785 -19.373 1.00 70.94 106 ASP A CA 1
ATOM 837 C C . ASP A 1 106 ? 11.853 3.719 -18.226 1.00 70.94 106 ASP A C 1
ATOM 839 O O . ASP A 1 106 ? 12.450 4.769 -17.998 1.00 70.94 106 ASP A O 1
ATOM 843 N N . GLY A 1 107 ? 10.813 3.339 -17.473 1.00 69.31 107 GLY A N 1
ATOM 844 C CA . GLY A 1 107 ? 10.297 4.090 -16.331 1.00 69.31 107 GLY A CA 1
ATOM 845 C C . GLY A 1 107 ? 9.260 5.161 -16.682 1.00 69.31 107 GLY A C 1
ATOM 846 O O . GLY A 1 107 ? 8.739 5.813 -15.767 1.00 69.31 107 GLY A O 1
ATOM 847 N N . ASP A 1 108 ? 8.909 5.323 -17.960 1.00 77.62 108 ASP A N 1
ATOM 848 C CA . ASP A 1 108 ? 7.916 6.301 -18.412 1.00 77.62 108 ASP A CA 1
ATOM 849 C C . ASP A 1 108 ? 6.513 5.927 -17.950 1.00 77.62 108 ASP A C 1
ATOM 851 O O . ASP A 1 108 ? 6.106 4.770 -18.020 1.00 77.62 108 ASP A O 1
ATOM 855 N N . VAL A 1 109 ? 5.734 6.913 -17.506 1.00 78.25 109 VAL A N 1
ATOM 856 C CA . VAL A 1 109 ? 4.344 6.686 -17.094 1.00 78.25 109 VAL A CA 1
ATOM 857 C C . VAL A 1 109 ? 3.505 6.281 -18.303 1.00 78.25 109 VAL A C 1
ATOM 859 O O . VAL A 1 109 ? 3.420 7.020 -19.281 1.00 78.25 109 VAL A O 1
ATOM 862 N N . THR A 1 110 ? 2.834 5.134 -18.210 1.00 71.81 110 THR A N 1
ATOM 863 C CA . THR A 1 110 ? 2.004 4.595 -19.291 1.00 71.81 110 THR A CA 1
ATOM 864 C C . THR A 1 110 ? 0.536 4.461 -18.871 1.00 71.81 110 THR A C 1
ATOM 866 O O . THR A 1 110 ? 0.236 4.021 -17.756 1.00 71.81 110 THR A O 1
ATOM 869 N N . PRO A 1 111 ? -0.410 4.828 -19.756 1.00 68.94 111 PRO A N 1
ATOM 870 C CA . PRO A 1 111 ? -1.833 4.586 -19.557 1.00 68.94 111 PRO A CA 1
ATOM 871 C C . PRO A 1 111 ? -2.232 3.121 -19.753 1.00 68.94 111 PRO A C 1
ATOM 873 O O . PRO A 1 111 ? -3.367 2.783 -19.435 1.00 68.94 111 PRO A O 1
ATOM 876 N N . GLU A 1 112 ? -1.355 2.272 -20.284 1.00 66.50 112 GLU A N 1
ATOM 877 C CA . GLU A 1 112 ? -1.613 0.857 -20.552 1.00 66.50 112 GLU A CA 1
ATOM 878 C C . GLU A 1 112 ? -0.703 -0.016 -19.692 1.00 66.50 112 GLU A C 1
ATOM 880 O O . GLU A 1 112 ? 0.496 0.249 -19.568 1.00 66.50 112 GLU A O 1
ATOM 885 N N . TYR A 1 113 ? -1.268 -1.075 -19.112 1.00 60.56 113 TYR A N 1
ATOM 886 C CA . TYR A 1 113 ? -0.478 -2.127 -18.486 1.00 60.56 113 TYR A CA 1
ATOM 887 C C . TYR A 1 113 ? 0.297 -2.879 -19.573 1.00 60.56 113 TYR A C 1
ATOM 889 O O . TYR A 1 113 ? -0.294 -3.587 -20.384 1.00 60.56 113 TYR A O 1
ATOM 897 N N . THR A 1 114 ? 1.622 -2.739 -19.596 1.00 56.56 114 TH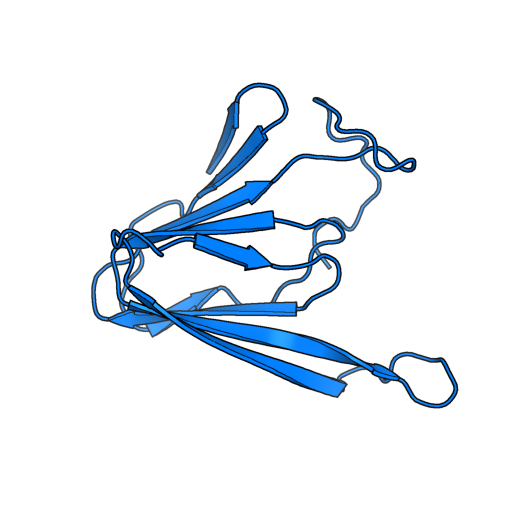R A N 1
ATOM 898 C CA . THR A 1 114 ? 2.476 -3.340 -20.636 1.00 56.56 114 THR A CA 1
ATOM 899 C C . THR A 1 114 ? 2.893 -4.785 -20.344 1.00 56.56 114 THR A C 1
ATOM 901 O O . THR A 1 114 ? 3.668 -5.357 -21.104 1.00 56.56 114 THR A O 1
ATOM 904 N N . GLY A 1 115 ? 2.338 -5.428 -19.308 1.00 53.22 115 GLY A N 1
ATOM 905 C CA . GLY A 1 115 ? 2.202 -6.889 -19.331 1.00 53.22 115 GLY A CA 1
ATOM 906 C C . GLY A 1 115 ? 3.398 -7.753 -18.935 1.00 53.22 115 GLY A C 1
ATOM 907 O O . GLY A 1 115 ? 3.329 -8.961 -19.145 1.00 53.22 115 GLY A O 1
ATOM 908 N N . TRP A 1 116 ? 4.465 -7.228 -18.339 1.00 47.97 116 TRP A N 1
ATOM 909 C CA . TRP A 1 116 ? 5.576 -8.077 -17.887 1.00 47.97 116 TRP A CA 1
ATOM 910 C C . TRP A 1 116 ? 5.339 -8.509 -16.433 1.00 47.97 116 TRP A C 1
ATOM 912 O O . TRP A 1 116 ? 5.706 -7.798 -15.501 1.00 47.97 116 TRP A O 1
ATOM 922 N N . ASN A 1 117 ? 4.657 -9.636 -16.204 1.00 51.53 117 ASN A N 1
ATOM 923 C CA . ASN A 1 117 ? 4.522 -10.201 -14.850 1.00 51.53 117 ASN A CA 1
ATOM 924 C C . ASN A 1 117 ? 5.916 -10.367 -14.197 1.00 51.53 117 ASN A C 1
ATOM 926 O O . ASN A 1 117 ? 6.862 -10.748 -14.877 1.00 51.53 117 ASN A O 1
ATOM 930 N N . ALA A 1 118 ? 6.122 -10.131 -12.901 1.00 46.31 118 ALA A N 1
ATOM 931 C CA . ALA A 1 118 ? 5.168 -10.093 -11.800 1.00 46.31 118 ALA A CA 1
ATOM 932 C C . ALA A 1 118 ? 5.087 -8.707 -11.132 1.00 46.31 118 ALA A C 1
ATOM 934 O O . ALA A 1 118 ? 5.933 -8.321 -10.333 1.00 46.31 118 ALA A O 1
ATOM 935 N N . ALA A 1 119 ? 3.990 -7.995 -11.388 1.00 42.66 119 ALA A N 1
ATOM 936 C CA . ALA A 1 119 ? 3.583 -6.829 -10.595 1.00 42.66 119 ALA A CA 1
ATOM 937 C C . ALA A 1 119 ? 3.037 -7.216 -9.193 1.00 42.66 119 ALA A C 1
ATOM 939 O O . ALA A 1 119 ? 2.583 -6.357 -8.433 1.00 42.66 119 ALA A O 1
ATOM 940 N N . TYR A 1 120 ? 3.069 -8.517 -8.879 1.00 47.12 120 TYR A N 1
ATOM 941 C CA . TYR A 1 120 ? 2.451 -9.174 -7.729 1.00 47.12 120 TYR A CA 1
ATOM 942 C C . TYR A 1 120 ? 3.309 -10.367 -7.257 1.00 47.12 120 TYR A C 1
ATOM 944 O O . TYR A 1 120 ? 2.823 -11.498 -7.274 1.00 47.12 120 TYR A O 1
ATOM 952 N N . VAL A 1 121 ? 4.594 -10.160 -6.936 1.00 38.44 121 VAL A N 1
ATOM 953 C CA . VAL A 1 121 ? 5.386 -11.217 -6.261 1.00 38.44 121 VAL A CA 1
ATOM 954 C C . VAL A 1 121 ? 5.094 -11.207 -4.767 1.00 38.44 121 VAL A C 1
ATOM 956 O O . VAL A 1 121 ? 5.169 -10.111 -4.158 1.00 38.44 121 VAL A O 1
#

Secondary structure (DSSP, 8-state):
-EEEETTEEEEE-SSPBPTT-EEEEE--SS-EEEEEEEEEEEEEEEEEEEETTEEEEEEEEEEEEEEEETTSTT-EEEE-TT-EEEEEEEEEEEEEEEEE--B-TTS-B-SS----S-S--

pLDDT: mean 88.57, std 13.52, range [38.44, 98.62]

Radius of gyration: 15.26 Å; Cα contacts (8 Å, |Δi|>4): 289; chains: 1; bounding box: 43×32×36 Å

Foldseek 3Di:
DWDDDQQKIKDKDPDFDDAFDKPDWWAFQAKWKKAKAAAKKKKWKWAFDDDPRDTDPPDIDTPDIDIAGHPDPPRMDIDGHRIIMMIHGHGDGIMMMIMGGDADPVRHGDSDNPDDDDRID

Nearest PDB structures (foldseek):
  6s7e-assembly1_A  TM=6.844E-01  e=9.856E-04  Arabidopsis thaliana
  7chi-assembly1_A  TM=6.084E-01  e=5.496E-04  Arabidopsis thaliana
  5gyl-assembly1_C  TM=6.896E-01  e=3.717E-03  Cicer arietinum
  5gyl-assembly1_A  TM=6.421E-01  e=7.030E-03  Cicer arietinum
  3kgl-assembly2_F  TM=6.166E-01  e=5.685E-03  Brassica napus

Sequence (121 aa):
MEIRSGSIYIRQADHLLDTGHVVNGHKHNFDHTTFFGQGLWKVECFGDVYENGAVVEGQRVKLREVTIRGGSPHSFLLIEADKMHTLTLLEGPGCYACIYSHRTHDGDVTPEYTGWNAAYV

Solvent-accessible surface area (backbone atoms only — not comparable to full-atom values): 6634 Å² total; per-residue (Å²): 91,77,47,76,60,82,50,38,38,36,43,37,58,88,56,79,38,54,57,70,41,66,49,72,71,42,29,30,79,50,55,32,37,38,37,29,60,31,26,34,32,39,39,40,31,28,38,79,35,71,56,98,88,38,76,43,83,96,46,67,43,81,74,48,76,47,78,40,51,25,65,45,102,71,21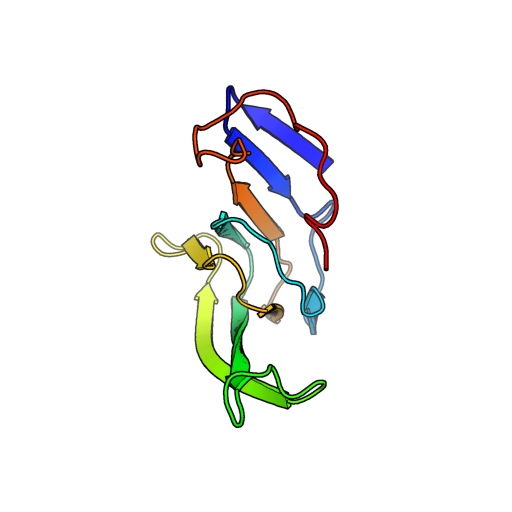,65,44,84,42,58,47,66,33,34,37,31,43,33,32,74,36,56,62,24,38,42,32,41,36,34,57,44,54,46,96,88,62,47,81,29,78,58,85,83,77,75,82,65,70,72,89